Protein AF-A0A935Z7H0-F1 (afdb_monomer_lite)

pLDDT: mean 77.9, std 8.72, range [58.62, 88.5]

Foldseek 3Di:
DVVLLVVLLVQLVCLVVVLVCVLVVCVVPDDPVCCPDPVSVVSVVVSVVSNVSSVVSNVVSVVDDD

Sequence (66 aa):
MLTDRFTAR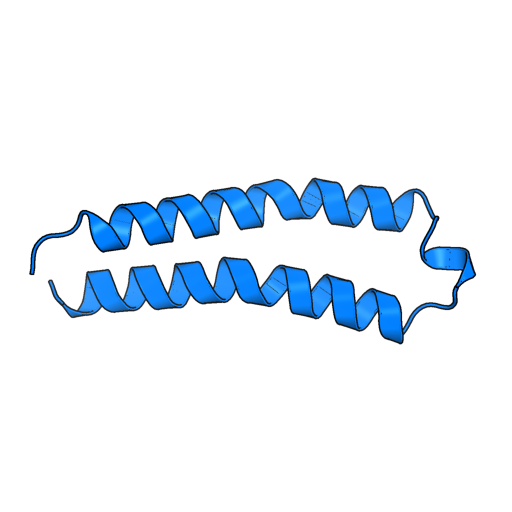VLAGLFFVFPFLMGGATLVMTGPELRTSKLYTGIAIMSVPVWVVGAALFYRSTRMKE

Secondary structure (DSSP, 8-state):
-HHHHHHHHHHHHHHHHHHHHHHHHHHHHS-GGGTTSHHHHHHHHHHHHHHHHHHHHHHHHHHS--

Radius of gyration: 15.33 Å; chains: 1; bounding box: 37×13×40 Å

Structure (mmCIF, N/CA/C/O backbone):
data_AF-A0A935Z7H0-F1
#
_entry.id   AF-A0A935Z7H0-F1
#
loop_
_atom_site.group_PDB
_atom_site.id
_atom_site.type_symbol
_atom_site.label_atom_id
_atom_site.label_alt_id
_atom_site.label_comp_id
_atom_site.label_asym_id
_atom_site.label_entity_id
_atom_site.label_seq_id
_atom_site.pdbx_PDB_ins_code
_atom_site.Cartn_x
_atom_site.Cartn_y
_atom_site.Cartn_z
_atom_site.occupancy
_atom_site.B_iso_or_equiv
_atom_site.auth_seq_id
_atom_site.auth_comp_id
_atom_site.auth_asym_id
_atom_site.auth_atom_id
_atom_site.pdbx_PDB_model_num
ATOM 1 N N . MET A 1 1 ? -22.549 0.718 14.213 1.00 58.62 1 MET A N 1
ATOM 2 C CA . MET A 1 1 ? -21.103 0.468 14.411 1.00 58.62 1 MET A CA 1
ATOM 3 C C . MET A 1 1 ? -20.515 -0.545 13.426 1.00 58.62 1 MET A C 1
ATOM 5 O O . MET A 1 1 ? -19.363 -0.380 13.041 1.00 58.62 1 MET A O 1
ATOM 9 N N . LEU A 1 2 ? -21.279 -1.529 12.930 1.00 59.53 2 LEU A N 1
ATOM 10 C CA . LEU A 1 2 ? -20.792 -2.494 11.928 1.00 59.53 2 LEU A CA 1
ATOM 11 C C . LEU A 1 2 ? -20.370 -1.843 10.587 1.00 59.53 2 LEU A C 1
ATOM 13 O O . LEU A 1 2 ? -19.345 -2.209 10.011 1.00 59.53 2 LEU A O 1
ATOM 17 N N . THR A 1 3 ? -21.113 -0.826 10.131 1.00 68.12 3 THR A N 1
ATOM 18 C CA . THR A 1 3 ? -20.858 -0.091 8.877 1.00 68.12 3 THR A CA 1
ATOM 19 C C . THR A 1 3 ? -19.547 0.697 8.897 1.00 68.12 3 THR A C 1
ATOM 21 O O . THR A 1 3 ? -18.834 0.715 7.895 1.00 68.12 3 THR A O 1
ATOM 24 N N . ASP A 1 4 ? -19.171 1.285 10.037 1.00 77.12 4 ASP A N 1
ATOM 25 C CA . ASP A 1 4 ? -17.921 2.051 10.176 1.00 77.12 4 ASP A CA 1
ATOM 26 C C . ASP A 1 4 ? -16.701 1.134 10.114 1.00 77.12 4 ASP A C 1
ATOM 28 O O . ASP A 1 4 ? -15.699 1.440 9.464 1.00 77.12 4 ASP A O 1
ATOM 32 N N . ARG A 1 5 ? -16.810 -0.046 10.735 1.00 77.50 5 ARG A N 1
ATOM 33 C CA . ARG A 1 5 ? -15.765 -1.065 10.683 1.00 77.50 5 ARG A CA 1
ATOM 34 C C . ARG A 1 5 ? -15.597 -1.623 9.271 1.00 77.50 5 ARG A C 1
ATOM 36 O O . ARG A 1 5 ? -14.467 -1.772 8.806 1.00 77.50 5 ARG A O 1
ATOM 43 N N . PHE A 1 6 ? -16.701 -1.938 8.593 1.00 83.38 6 PHE A N 1
ATOM 44 C CA . PHE A 1 6 ? -16.669 -2.428 7.215 1.00 83.38 6 PHE A CA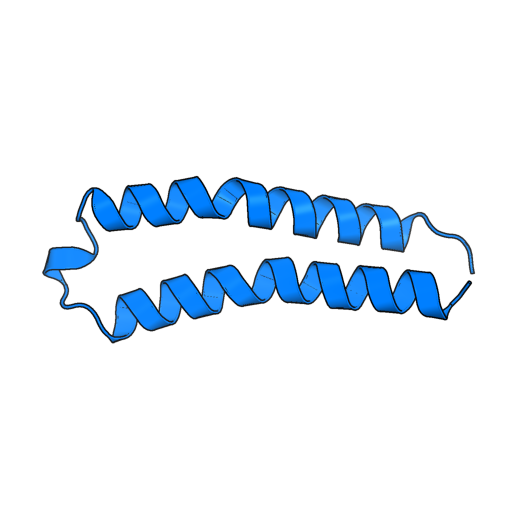 1
ATOM 45 C C . PHE A 1 6 ? -16.069 -1.381 6.272 1.00 83.38 6 PHE A C 1
ATOM 47 O O . PHE A 1 6 ? -15.133 -1.689 5.538 1.00 83.38 6 PHE A O 1
ATOM 54 N N . THR A 1 7 ? -16.512 -0.127 6.376 1.00 85.12 7 THR A N 1
ATOM 55 C CA . THR A 1 7 ? -15.968 0.995 5.597 1.00 85.12 7 THR A CA 1
ATOM 56 C C . THR A 1 7 ? -14.467 1.167 5.831 1.00 85.12 7 THR A C 1
ATOM 58 O O . THR A 1 7 ? -13.711 1.284 4.871 1.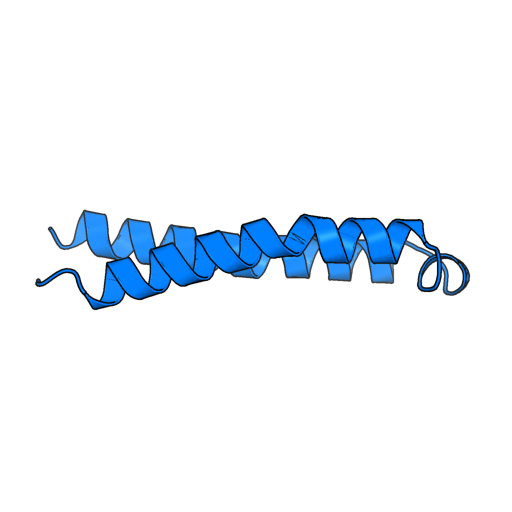00 85.12 7 THR A O 1
ATOM 61 N N . ALA A 1 8 ? -13.999 1.094 7.082 1.00 83.62 8 ALA A N 1
ATOM 62 C CA . ALA A 1 8 ? -12.572 1.178 7.394 1.00 83.62 8 ALA A CA 1
ATOM 63 C C . ALA A 1 8 ? -11.755 0.023 6.785 1.00 83.62 8 ALA A C 1
ATOM 65 O O . ALA A 1 8 ? -10.640 0.250 6.317 1.00 83.62 8 ALA A O 1
ATOM 66 N N . ARG A 1 9 ? -12.304 -1.199 6.743 1.00 84.50 9 ARG A N 1
ATOM 67 C CA . ARG A 1 9 ? -11.662 -2.358 6.092 1.00 84.50 9 ARG A CA 1
ATOM 68 C C . ARG A 1 9 ? -11.615 -2.215 4.576 1.00 84.50 9 ARG A C 1
ATOM 70 O O . ARG A 1 9 ? -10.581 -2.499 3.980 1.00 84.50 9 ARG A O 1
ATOM 77 N N . VAL A 1 10 ? -12.710 -1.764 3.966 1.00 87.88 10 VAL A N 1
ATOM 78 C CA . VAL A 1 10 ? -12.783 -1.523 2.518 1.00 87.88 10 VAL A CA 1
ATOM 79 C C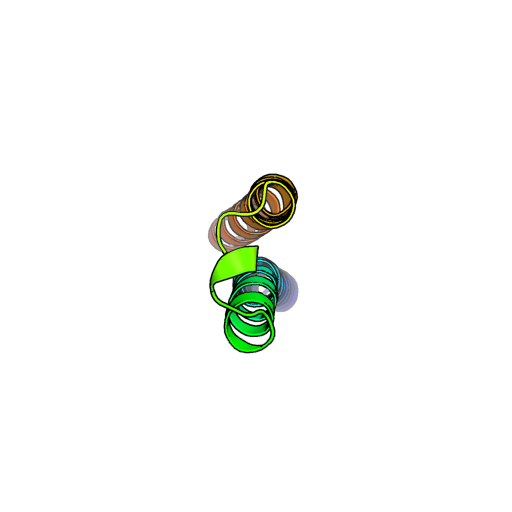 . VAL A 1 10 ? -11.800 -0.429 2.121 1.00 87.88 10 VAL A C 1
ATOM 81 O O . VAL A 1 10 ? -11.012 -0.631 1.203 1.00 87.88 10 VAL A O 1
ATOM 84 N N . LEU A 1 11 ? -11.769 0.685 2.857 1.00 86.25 11 LEU A N 1
ATOM 85 C CA . LEU A 1 11 ? -10.792 1.748 2.635 1.00 86.25 11 LEU A CA 1
ATOM 86 C C . LEU A 1 11 ? -9.365 1.224 2.805 1.00 86.25 11 LEU A C 1
ATOM 88 O O . LEU A 1 11 ? -8.561 1.392 1.898 1.00 86.25 11 LEU A O 1
ATOM 92 N N . ALA A 1 12 ? -9.052 0.517 3.893 1.00 87.00 12 ALA A N 1
ATOM 93 C CA . ALA A 1 12 ? -7.728 -0.080 4.074 1.00 87.00 12 ALA A CA 1
ATOM 94 C C . ALA A 1 12 ? -7.320 -0.982 2.894 1.00 87.00 12 ALA A C 1
ATOM 96 O O . ALA A 1 12 ? -6.203 -0.872 2.391 1.00 87.00 12 ALA A O 1
ATOM 97 N N . GLY A 1 13 ? -8.242 -1.820 2.410 1.00 85.94 13 GLY A N 1
ATOM 98 C CA . GLY A 1 13 ? -8.037 -2.649 1.225 1.00 85.94 13 GLY A CA 1
ATOM 99 C C . GLY A 1 13 ? -7.748 -1.822 -0.028 1.00 85.94 13 GLY A C 1
ATOM 100 O O . GLY A 1 13 ? -6.794 -2.117 -0.741 1.00 85.94 13 GLY A O 1
ATOM 101 N N . LEU A 1 14 ? -8.500 -0.744 -0.267 1.00 87.19 14 LEU A N 1
ATOM 102 C CA . LEU A 1 14 ? -8.256 0.166 -1.390 1.00 87.19 14 LEU A CA 1
ATOM 103 C C . LEU A 1 14 ? -6.864 0.806 -1.312 1.00 87.19 14 LEU A C 1
ATOM 105 O O . LEU A 1 14 ? -6.153 0.822 -2.314 1.00 87.19 14 LEU A O 1
ATOM 109 N N . PHE A 1 15 ? -6.439 1.252 -0.128 1.00 85.75 15 PHE A N 1
ATOM 110 C CA . PHE A 1 15 ? -5.104 1.822 0.091 1.00 85.75 15 PHE A CA 1
ATOM 111 C C . PHE A 1 15 ? -3.965 0.817 -0.160 1.00 85.75 15 PHE A C 1
ATOM 113 O O . PHE A 1 15 ? -2.867 1.228 -0.522 1.00 85.75 15 PHE A O 1
ATOM 120 N N . PHE A 1 16 ? -4.214 -0.488 -0.030 1.00 84.06 16 PHE A N 1
ATOM 121 C CA . PHE A 1 16 ? -3.242 -1.528 -0.380 1.00 84.06 16 PHE A CA 1
ATOM 122 C C . PHE A 1 16 ? -3.302 -1.952 -1.851 1.00 84.06 16 PHE A C 1
ATOM 124 O O . PHE A 1 16 ? -2.274 -2.221 -2.465 1.00 84.06 16 PHE A O 1
ATOM 131 N N . VAL A 1 17 ? -4.488 -2.005 -2.452 1.00 85.25 17 VAL A N 1
ATOM 132 C CA . VAL A 1 17 ? -4.649 -2.464 -3.840 1.00 85.25 17 VAL A CA 1
ATOM 133 C C . VAL A 1 17 ? -4.194 -1.399 -4.841 1.00 85.25 17 VAL A C 1
ATOM 135 O O . VAL A 1 17 ? -3.534 -1.724 -5.829 1.00 85.25 17 VAL A O 1
ATOM 138 N N . PHE A 1 18 ? -4.496 -0.124 -4.588 1.00 81.94 18 PHE A N 1
ATOM 139 C CA . PHE A 1 18 ? -4.225 0.962 -5.535 1.00 81.94 18 PHE A CA 1
ATOM 140 C C . PHE A 1 18 ? -2.734 1.118 -5.896 1.00 81.94 18 PHE A C 1
ATOM 142 O O . PHE A 1 18 ? -2.422 1.215 -7.085 1.00 81.94 18 PHE A O 1
ATOM 149 N N . PRO A 1 19 ? -1.785 1.082 -4.937 1.00 77.69 19 PRO A N 1
ATOM 150 C CA . PRO A 1 19 ? -0.362 1.181 -5.252 1.00 77.69 19 PRO A CA 1
ATOM 151 C C . PRO A 1 19 ? 0.165 -0.026 -6.032 1.00 77.69 19 PRO A C 1
ATOM 153 O O . PRO A 1 19 ? 1.026 0.144 -6.893 1.00 77.69 19 PRO A O 1
ATOM 156 N N . PHE A 1 20 ? -0.366 -1.230 -5.785 1.00 79.81 20 PHE A N 1
ATOM 157 C CA . PHE A 1 20 ? -0.001 -2.417 -6.565 1.00 79.81 20 PHE A CA 1
ATOM 158 C C . PHE A 1 20 ? -0.513 -2.340 -8.000 1.00 79.81 20 PHE A C 1
ATOM 160 O O . PHE A 1 20 ? 0.233 -2.674 -8.917 1.00 79.81 20 PHE A O 1
ATOM 167 N N . LEU A 1 21 ? -1.747 -1.872 -8.213 1.00 80.62 21 LEU A N 1
ATOM 168 C CA . LEU A 1 21 ? -2.280 -1.669 -9.561 1.00 80.62 21 LEU A CA 1
ATOM 169 C C . LEU A 1 21 ? -1.489 -0.597 -10.313 1.00 80.62 21 LEU A C 1
ATOM 171 O O . LEU A 1 21 ? -1.130 -0.811 -11.465 1.00 80.62 21 LEU A O 1
ATOM 175 N N . MET A 1 22 ? -1.149 0.512 -9.655 1.00 75.75 22 MET A N 1
ATOM 176 C CA . MET A 1 22 ? -0.327 1.573 -10.246 1.00 75.75 22 MET A CA 1
ATOM 177 C C . MET A 1 22 ? 1.090 1.090 -10.573 1.00 75.75 22 MET A C 1
ATOM 179 O O . MET A 1 22 ? 1.564 1.293 -11.691 1.00 75.75 22 MET A O 1
ATOM 183 N N . GLY A 1 23 ? 1.764 0.416 -9.637 1.00 73.19 23 GLY A N 1
ATOM 184 C CA . GLY A 1 23 ? 3.106 -0.133 -9.852 1.00 73.19 23 GLY A CA 1
ATOM 185 C C . GLY A 1 23 ? 3.126 -1.224 -10.926 1.00 73.19 23 GLY A C 1
ATOM 186 O O . GLY A 1 23 ? 3.960 -1.185 -11.828 1.00 73.19 23 GLY A O 1
ATOM 187 N N . GLY A 1 24 ? 2.162 -2.148 -10.885 1.00 72.50 24 GLY A N 1
ATOM 188 C CA . GLY A 1 24 ? 1.998 -3.219 -11.867 1.00 72.50 24 GLY A CA 1
ATOM 189 C C . GLY A 1 24 ? 1.662 -2.700 -13.265 1.00 72.50 24 GLY A C 1
ATOM 190 O O . GLY A 1 24 ? 2.314 -3.093 -14.229 1.00 72.50 24 GLY A O 1
ATOM 191 N N . ALA A 1 25 ? 0.716 -1.765 -13.388 1.00 72.94 25 ALA A N 1
ATOM 192 C CA . ALA A 1 25 ? 0.382 -1.134 -14.666 1.00 72.94 25 ALA A CA 1
ATOM 193 C C . ALA A 1 25 ? 1.579 -0.368 -15.241 1.00 72.94 25 ALA A C 1
ATOM 195 O O . ALA A 1 25 ? 1.878 -0.495 -16.426 1.00 72.94 25 ALA A O 1
ATOM 196 N N . THR A 1 26 ? 2.319 0.355 -14.395 1.00 69.81 26 THR A N 1
ATOM 197 C CA . THR A 1 26 ? 3.538 1.057 -14.814 1.00 69.81 26 THR A CA 1
ATOM 198 C C . THR A 1 26 ? 4.596 0.068 -15.304 1.00 69.81 26 THR A C 1
ATOM 200 O O . THR A 1 26 ? 5.167 0.279 -16.368 1.00 69.81 26 THR A O 1
ATOM 203 N N . LEU A 1 27 ? 4.820 -1.047 -14.600 1.00 69.38 27 LEU A N 1
ATOM 204 C CA . LEU A 1 27 ? 5.764 -2.101 -15.005 1.00 69.38 27 LEU A CA 1
ATOM 205 C C . LEU A 1 27 ? 5.402 -2.783 -16.333 1.00 69.38 27 LEU A C 1
ATOM 207 O O . LEU A 1 27 ? 6.306 -3.191 -17.068 1.00 69.38 27 LEU A O 1
ATOM 211 N N . VAL A 1 28 ? 4.106 -2.946 -16.616 1.00 73.25 28 VAL A N 1
ATOM 212 C CA . VAL A 1 28 ? 3.600 -3.555 -17.858 1.00 73.25 28 VAL A CA 1
ATOM 213 C C . VAL A 1 28 ? 3.666 -2.567 -19.023 1.00 73.25 28 VAL A C 1
ATOM 215 O O . VAL A 1 28 ? 4.035 -2.959 -20.126 1.00 73.25 28 VAL A O 1
ATOM 218 N N . MET A 1 29 ? 3.336 -1.294 -18.790 1.00 69.94 29 MET A N 1
ATOM 219 C CA . MET A 1 29 ? 3.294 -0.270 -19.841 1.00 69.94 29 MET A CA 1
ATOM 220 C C . MET A 1 29 ? 4.654 0.368 -20.144 1.00 69.94 29 MET A C 1
ATOM 222 O O . MET A 1 29 ? 4.816 0.956 -21.211 1.00 69.94 29 MET A O 1
ATOM 226 N N . THR A 1 30 ? 5.636 0.266 -19.245 1.00 67.69 30 THR A N 1
ATOM 227 C CA . THR A 1 30 ? 6.978 0.821 -19.469 1.00 67.69 30 THR A CA 1
ATOM 228 C C . THR A 1 30 ? 7.994 -0.260 -19.839 1.00 67.69 30 THR A C 1
ATOM 230 O O . THR A 1 30 ? 8.022 -1.352 -19.266 1.00 67.69 30 THR A O 1
ATOM 233 N N . GLY A 1 31 ? 8.845 0.049 -20.825 1.00 68.62 31 GLY A N 1
ATOM 234 C CA . GLY A 1 31 ? 9.929 -0.833 -21.257 1.00 68.62 31 GLY A CA 1
ATOM 235 C C . GLY A 1 31 ? 10.942 -1.118 -20.133 1.00 68.62 31 GLY A C 1
ATOM 236 O O . GLY A 1 31 ? 11.004 -0.369 -19.154 1.00 68.62 31 GLY A O 1
ATOM 237 N N . PRO A 1 32 ? 11.767 -2.178 -20.255 1.00 68.19 32 PRO A N 1
ATOM 238 C CA . PRO A 1 32 ? 12.695 -2.623 -19.204 1.00 68.19 32 PRO A CA 1
ATOM 239 C C . PRO A 1 32 ? 13.616 -1.516 -18.671 1.00 68.19 32 PRO A C 1
ATOM 241 O O . PRO A 1 32 ? 13.956 -1.500 -17.491 1.00 68.19 32 PRO A O 1
ATOM 244 N N . GLU A 1 33 ? 13.959 -0.562 -19.532 1.00 65.75 33 GLU A N 1
ATOM 245 C CA . GLU A 1 33 ? 14.857 0.568 -19.277 1.00 65.75 33 GLU A CA 1
ATOM 246 C C . GLU A 1 33 ? 14.314 1.564 -18.237 1.00 65.75 33 GLU A C 1
ATOM 248 O O . GLU A 1 33 ? 15.078 2.232 -17.542 1.00 65.75 33 GLU A O 1
ATOM 253 N N . LEU A 1 34 ? 12.991 1.640 -18.074 1.00 64.00 34 LEU A N 1
ATOM 254 C CA . LEU A 1 34 ? 12.338 2.527 -17.106 1.00 64.00 34 LEU A CA 1
ATOM 255 C C . LEU A 1 34 ? 12.168 1.880 -15.724 1.00 64.00 34 LEU A C 1
ATOM 257 O O . LEU A 1 34 ? 11.921 2.590 -14.749 1.00 64.00 34 LEU A O 1
ATOM 261 N N . ARG A 1 35 ? 12.361 0.559 -15.604 1.00 63.34 35 ARG A N 1
ATOM 262 C CA . ARG A 1 35 ? 12.191 -0.187 -14.340 1.00 63.34 35 ARG A CA 1
ATOM 263 C C . ARG A 1 35 ? 13.292 0.103 -13.316 1.00 63.34 35 ARG A C 1
ATOM 265 O O . ARG A 1 35 ? 13.073 -0.054 -12.121 1.00 63.34 35 ARG A O 1
ATOM 272 N N . THR A 1 36 ? 14.457 0.551 -13.778 1.00 63.47 36 THR A N 1
ATOM 273 C CA . THR A 1 36 ? 15.605 0.980 -12.955 1.00 63.47 36 THR A CA 1
ATOM 274 C C . THR A 1 36 ? 15.759 2.501 -12.897 1.00 63.47 36 THR A C 1
ATOM 276 O O . THR A 1 36 ? 16.680 3.015 -12.260 1.00 63.47 36 THR A O 1
ATOM 279 N N . SER A 1 37 ? 14.853 3.243 -13.542 1.00 67.25 37 SER A N 1
ATOM 280 C CA . SER A 1 37 ? 14.866 4.701 -13.537 1.00 67.25 37 SER A CA 1
ATOM 281 C C . SER A 1 37 ? 14.633 5.243 -12.129 1.00 67.25 37 SER A C 1
ATOM 283 O O . SER A 1 37 ? 13.751 4.786 -11.399 1.00 67.25 37 SER A O 1
ATOM 285 N N . LYS A 1 38 ? 15.363 6.309 -11.778 1.00 72.94 38 LYS A N 1
ATOM 286 C CA . LYS A 1 38 ? 15.163 7.085 -10.540 1.00 72.94 38 LYS A CA 1
ATOM 287 C C . LYS A 1 38 ? 13.708 7.537 -10.363 1.00 72.94 38 LYS A C 1
ATOM 289 O O . LYS A 1 38 ? 13.264 7.733 -9.236 1.00 72.94 38 LYS A O 1
ATOM 294 N N . LEU A 1 39 ? 12.967 7.668 -11.465 1.00 71.25 39 LEU A N 1
ATOM 295 C CA . LEU A 1 39 ? 11.552 8.016 -11.469 1.00 71.25 39 LEU A CA 1
ATOM 296 C C . LEU A 1 39 ? 10.682 6.903 -10.859 1.00 71.25 39 LEU A C 1
ATOM 298 O O . LEU A 1 39 ? 9.819 7.191 -10.035 1.00 71.25 39 LEU A O 1
ATOM 302 N N . TYR A 1 40 ? 10.955 5.634 -11.186 1.00 71.50 40 TYR A N 1
ATOM 303 C CA . TYR A 1 40 ? 10.246 4.484 -10.614 1.00 71.50 40 TYR A CA 1
ATOM 304 C C . TYR A 1 40 ? 10.551 4.334 -9.118 1.00 71.50 40 TYR A C 1
ATOM 306 O O . TYR A 1 40 ? 9.641 4.157 -8.310 1.00 71.50 40 TYR A O 1
ATOM 314 N N . THR A 1 41 ? 11.817 4.516 -8.727 1.00 74.12 41 THR A N 1
ATOM 315 C CA . THR A 1 41 ? 12.217 4.561 -7.312 1.00 74.12 41 THR A CA 1
ATOM 316 C C . THR A 1 41 ? 11.511 5.695 -6.562 1.00 74.12 41 THR A C 1
ATOM 318 O O . THR A 1 41 ? 11.035 5.491 -5.447 1.00 74.12 41 THR A O 1
ATOM 321 N N . GLY A 1 42 ? 11.379 6.871 -7.184 1.00 76.94 42 GLY A N 1
ATOM 322 C CA . GLY A 1 42 ? 10.623 7.996 -6.633 1.00 76.94 42 GLY A CA 1
ATOM 323 C C . GLY A 1 42 ? 9.147 7.658 -6.411 1.00 76.94 42 GLY A C 1
ATOM 324 O O . GLY A 1 42 ? 8.627 7.891 -5.323 1.00 76.94 42 GLY A O 1
ATOM 325 N N . ILE A 1 43 ? 8.487 7.038 -7.392 1.00 76.75 43 ILE A N 1
ATOM 326 C CA . ILE A 1 43 ? 7.086 6.595 -7.274 1.00 76.75 43 ILE A CA 1
ATOM 327 C C . ILE A 1 43 ? 6.931 5.551 -6.159 1.00 76.75 43 ILE A C 1
ATOM 329 O O . ILE A 1 43 ? 6.004 5.646 -5.353 1.00 76.75 43 ILE A O 1
ATOM 333 N N . ALA A 1 44 ? 7.856 4.591 -6.060 1.00 75.88 44 ALA A N 1
ATOM 334 C CA . ALA A 1 44 ? 7.838 3.578 -5.010 1.00 75.88 44 ALA A CA 1
ATOM 335 C C . ALA A 1 44 ? 7.946 4.207 -3.609 1.00 75.88 44 ALA A C 1
ATOM 337 O O . ALA A 1 44 ? 7.142 3.883 -2.734 1.00 75.88 44 ALA A O 1
ATOM 338 N N . ILE A 1 45 ? 8.860 5.162 -3.408 1.00 81.69 45 ILE A N 1
ATOM 339 C CA . ILE A 1 45 ? 9.006 5.891 -2.135 1.00 81.69 45 ILE A CA 1
ATOM 340 C C . ILE A 1 45 ? 7.745 6.708 -1.825 1.00 81.69 45 ILE A C 1
ATOM 342 O O . ILE A 1 45 ? 7.228 6.648 -0.709 1.00 81.69 45 ILE A O 1
ATOM 346 N N . MET A 1 46 ? 7.199 7.418 -2.815 1.00 79.69 46 MET A N 1
ATOM 347 C CA . MET A 1 46 ? 5.978 8.219 -2.655 1.00 79.69 46 MET A CA 1
ATOM 348 C C . MET A 1 46 ? 4.732 7.368 -2.378 1.00 79.69 46 MET A C 1
ATOM 350 O O . MET A 1 46 ? 3.738 7.888 -1.874 1.00 79.69 46 MET A O 1
ATOM 354 N N . SER A 1 47 ? 4.774 6.063 -2.662 1.00 80.56 47 SER A N 1
ATOM 355 C CA . SER A 1 47 ? 3.692 5.136 -2.319 1.00 80.56 47 SER A CA 1
ATOM 356 C C . SER A 1 47 ? 3.694 4.719 -0.841 1.00 80.56 47 SER A C 1
ATOM 358 O O . SER A 1 47 ? 2.648 4.332 -0.324 1.00 80.56 47 SER A O 1
ATOM 360 N N . VAL A 1 48 ? 4.821 4.837 -0.123 1.00 84.31 48 VAL A N 1
ATOM 361 C CA . VAL A 1 48 ? 4.961 4.398 1.282 1.00 84.31 48 VAL A CA 1
ATOM 362 C C . VAL A 1 48 ? 3.925 5.033 2.225 1.00 84.31 48 VAL A C 1
ATOM 364 O O . VAL A 1 48 ? 3.315 4.292 2.998 1.00 84.31 48 VAL A O 1
ATOM 367 N N . PRO A 1 49 ? 3.630 6.348 2.169 1.00 87.81 49 PRO A N 1
ATOM 368 C CA . PRO A 1 49 ? 2.572 6.940 2.989 1.00 87.81 49 PRO A CA 1
ATOM 369 C C . PRO A 1 49 ? 1.197 6.295 2.765 1.00 87.81 49 PRO A C 1
ATOM 371 O O . PRO A 1 49 ? 0.437 6.126 3.716 1.00 87.81 49 PRO A O 1
ATOM 374 N N . VAL A 1 50 ? 0.892 5.875 1.533 1.00 86.81 50 VAL A N 1
ATOM 375 C CA . VAL A 1 50 ? -0.373 5.208 1.181 1.00 86.81 50 VAL A CA 1
ATOM 376 C C . VAL A 1 50 ? -0.473 3.853 1.892 1.00 86.81 50 VAL A C 1
ATOM 378 O O . VAL A 1 50 ? -1.497 3.551 2.506 1.00 86.81 50 VAL A O 1
ATOM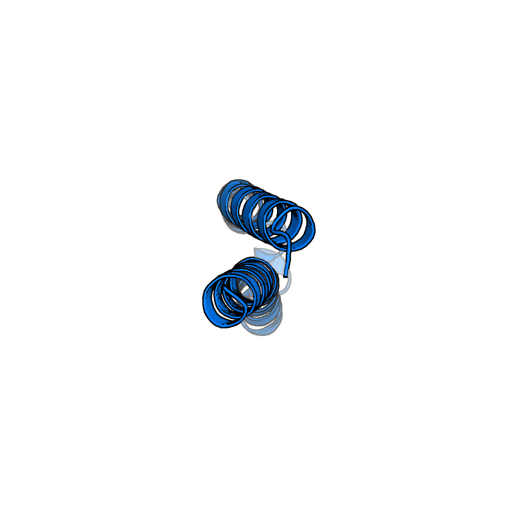 381 N N . TRP A 1 51 ? 0.623 3.086 1.913 1.00 86.44 51 TRP A N 1
ATOM 382 C CA . TRP A 1 51 ? 0.731 1.831 2.667 1.00 86.44 51 TRP A CA 1
ATOM 383 C C . TRP A 1 51 ? 0.541 2.032 4.172 1.00 86.44 51 TRP A C 1
ATOM 385 O O . TRP A 1 51 ? -0.196 1.280 4.813 1.00 86.44 51 TRP A O 1
ATOM 395 N N . VAL A 1 52 ? 1.171 3.065 4.736 1.00 88.50 52 VAL A N 1
ATOM 396 C CA . VAL A 1 52 ? 1.067 3.391 6.167 1.00 88.50 52 VAL A CA 1
ATOM 397 C C . VAL A 1 52 ? -0.374 3.741 6.547 1.00 88.50 52 VAL A C 1
ATOM 399 O O . VAL A 1 52 ? -0.881 3.245 7.555 1.00 88.50 52 VAL A O 1
ATOM 402 N N . VAL A 1 53 ? -1.066 4.535 5.725 1.00 88.00 53 VAL A N 1
ATOM 403 C CA . VAL A 1 53 ? -2.477 4.889 5.949 1.00 88.00 53 VAL A CA 1
ATOM 404 C C . VAL A 1 53 ? -3.378 3.655 5.856 1.00 88.00 53 VAL A C 1
ATOM 406 O O . VAL A 1 53 ? -4.215 3.451 6.738 1.00 88.00 53 VAL A O 1
ATOM 409 N N . GLY A 1 54 ? -3.178 2.794 4.853 1.00 87.94 54 GLY A N 1
ATOM 410 C CA . GLY A 1 54 ? -3.911 1.530 4.729 1.00 87.94 54 GLY A CA 1
ATOM 411 C C . GLY A 1 54 ? -3.745 0.634 5.960 1.00 87.94 54 GLY A C 1
ATOM 412 O O . GLY A 1 54 ? -4.734 0.159 6.524 1.00 87.94 54 GLY A O 1
ATOM 413 N N . ALA A 1 55 ? -2.512 0.481 6.452 1.00 88.00 55 ALA A N 1
ATOM 414 C CA . ALA A 1 55 ? -2.214 -0.300 7.653 1.00 88.00 55 ALA A CA 1
ATOM 415 C C . ALA A 1 55 ? -2.847 0.294 8.919 1.00 88.00 55 ALA A C 1
ATOM 417 O O . ALA A 1 55 ? -3.415 -0.443 9.728 1.00 88.00 55 ALA A O 1
ATOM 418 N N . ALA A 1 56 ? -2.814 1.620 9.072 1.00 87.44 56 ALA A N 1
ATOM 419 C CA . ALA A 1 56 ? -3.446 2.305 10.195 1.00 87.44 56 ALA A CA 1
ATOM 420 C C . ALA A 1 56 ? -4.975 2.128 10.192 1.00 87.44 56 ALA A C 1
ATOM 422 O O . ALA A 1 56 ? -5.566 1.841 11.237 1.00 87.44 56 ALA A O 1
ATOM 423 N N . LEU A 1 57 ? -5.621 2.245 9.026 1.00 87.25 57 LEU A N 1
ATOM 424 C CA . LEU A 1 57 ? -7.061 2.010 8.869 1.00 87.25 57 LEU A CA 1
ATOM 425 C C . LEU A 1 57 ? -7.428 0.553 9.164 1.00 87.25 57 LEU A C 1
ATOM 427 O O . LEU A 1 57 ? -8.398 0.298 9.884 1.00 87.25 57 LEU A O 1
ATOM 431 N N . PHE A 1 58 ? -6.620 -0.396 8.685 1.00 88.06 58 PHE A N 1
ATOM 432 C CA . PHE A 1 58 ? -6.820 -1.814 8.961 1.00 88.06 58 PHE A CA 1
ATOM 433 C C . PHE A 1 58 ? -6.726 -2.105 10.461 1.00 88.06 58 PHE A C 1
ATOM 435 O O . PHE A 1 58 ? -7.653 -2.676 11.038 1.00 88.06 58 PHE A O 1
ATOM 442 N N . TYR A 1 59 ? -5.664 -1.633 11.115 1.00 87.19 59 TYR A N 1
ATOM 443 C CA . TYR A 1 59 ? -5.459 -1.783 12.555 1.00 87.19 59 TYR A CA 1
ATOM 444 C C . TYR A 1 59 ? -6.564 -1.119 13.386 1.00 87.19 59 TYR A C 1
ATOM 446 O O . TYR A 1 59 ? -7.031 -1.667 14.385 1.00 87.19 59 TYR A O 1
ATOM 454 N N . ARG A 1 60 ? -7.044 0.054 12.966 1.00 85.38 60 ARG A N 1
ATOM 455 C C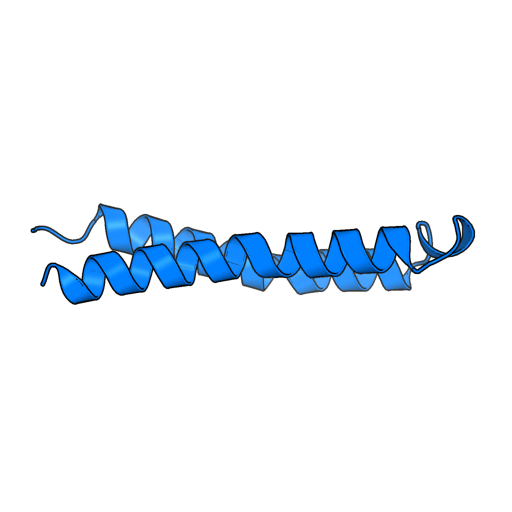A . ARG A 1 60 ? -8.179 0.709 13.624 1.00 85.38 60 ARG A CA 1
ATOM 456 C C . ARG A 1 60 ? -9.456 -0.120 13.477 1.00 85.38 60 ARG A C 1
ATOM 458 O O . ARG A 1 60 ? -10.197 -0.263 14.447 1.00 85.38 60 ARG A O 1
ATOM 465 N N . SER A 1 61 ? -9.690 -0.704 12.303 1.00 85.81 61 SER A N 1
ATOM 466 C CA . SER A 1 61 ? -10.872 -1.534 12.047 1.00 85.81 61 SER A CA 1
ATOM 467 C C . SER A 1 61 ? -10.904 -2.817 12.889 1.00 85.81 61 SER A C 1
ATOM 469 O O . SER A 1 61 ? -11.981 -3.286 13.250 1.00 85.81 61 SER A O 1
ATOM 471 N N . THR A 1 62 ? -9.748 -3.392 13.238 1.00 82.75 62 THR A N 1
ATOM 472 C CA . THR A 1 62 ? -9.683 -4.586 14.101 1.00 82.75 62 THR A CA 1
ATOM 473 C C . THR A 1 62 ? -9.893 -4.250 15.576 1.00 82.75 62 THR A C 1
ATOM 475 O O . THR A 1 62 ? -10.345 -5.100 16.336 1.00 82.75 62 THR A O 1
ATOM 478 N N . ARG A 1 63 ? -9.607 -3.005 15.979 1.00 83.12 63 ARG A N 1
ATOM 479 C CA . ARG A 1 63 ? -9.771 -2.495 17.352 1.00 83.12 63 ARG A CA 1
ATOM 480 C C . ARG A 1 63 ? -11.180 -1.979 17.665 1.00 83.12 63 ARG A C 1
ATOM 482 O O . ARG A 1 63 ? -11.522 -1.846 18.838 1.00 83.12 63 ARG A O 1
ATOM 489 N N . MET A 1 64 ? -11.993 -1.660 16.658 1.00 81.94 64 MET A N 1
ATOM 490 C CA . MET A 1 64 ? -13.402 -1.291 16.861 1.00 81.94 64 MET A CA 1
ATOM 491 C C . MET A 1 64 ? -14.156 -2.506 17.413 1.00 81.94 64 MET A C 1
ATOM 493 O O . MET A 1 64 ? -14.025 -3.569 16.821 1.00 81.94 64 MET A O 1
ATOM 497 N N . LYS A 1 65 ? -14.922 -2.384 18.509 1.00 62.06 65 LYS A N 1
ATOM 498 C CA . LYS A 1 65 ? -15.840 -3.437 19.014 1.00 62.06 65 LYS A CA 1
ATOM 499 C C . LYS A 1 65 ? -17.141 -3.458 18.191 1.00 62.06 65 LYS A C 1
ATOM 501 O O . LYS A 1 65 ? -17.398 -2.489 17.483 1.00 62.06 65 LYS A O 1
ATOM 506 N N . GLU A 1 66 ? -17.830 -4.606 18.161 1.00 59.62 66 GLU A N 1
ATOM 507 C CA . GLU A 1 66 ? -19.041 -4.814 17.330 1.00 59.62 66 GLU A CA 1
ATOM 508 C C . GLU A 1 66 ? -20.204 -3.944 17.789 1.00 59.62 66 GLU A C 1
ATOM 510 O O . GLU A 1 66 ? -20.375 -3.839 19.023 1.00 59.62 66 GLU A O 1
#